Protein AF-A0A920K6P4-F1 (afdb_monomer_lite)

Sequence (176 aa):
MRSKKFPDMNVTHSYRDTKGDIDLTTPLSKMPEQGVFTSDLRDALLNDEADMVVHSWKDLPIEMPKGTDIVSTLPRSDSRDILFFKKDSIKKKSLKIYSSSPRRERNLSISLPDLLPWKTSKIEFHPIRGNIQTRLSKFLNDSLDGVVIAKAAIDRLARDEDFVELYKKNSDSFLG

Radius of gyration: 19.08 Å; chains: 1; bounding box: 48×30×50 Å

pLDDT: mean 83.34, std 12.89, range [43.62, 97.06]

Foldseek 3Di:
DADPVHNPDDDDDDDDQFQQQVPQDDQPVPDPDLQSPNVVVVVCCVVVVDVDDDDDPVSADPDHDPPDDDPDDDPDDQQDKDKKFFPVCQQPQEAEEEDSDPVCVVVCQPCVCVVHPHHHNYYHYDYDHHDPVRRVVCVQPDPGGIYIDGVVSVVVCCVPPVSVVVCVVCVVGIDD

Secondary structure (DSSP, 8-state):
---SS-TT----------HHHH--SS-GGG--STTTTTHHHHHHHHTTS-S-----GGGS-SSPPTT------PPPPP--EEEEEEGGGTT-SEEEEE---HHHHHHHHHHHHHHSSS--SEEEEE---S-HHHHHHHHHHSS-SEEEEEHHHHHHHTTSHHHHHHHHHHTTTEE-

Structure (mmCIF, N/CA/C/O backbone):
data_AF-A0A920K6P4-F1
#
_entry.id   AF-A0A920K6P4-F1
#
loop_
_atom_site.group_PDB
_atom_site.id
_atom_site.type_symbol
_atom_site.label_atom_id
_atom_site.label_alt_id
_atom_site.label_comp_id
_atom_site.label_asym_id
_atom_site.label_entity_id
_atom_site.label_seq_id
_atom_site.pdbx_PDB_ins_code
_atom_site.Cartn_x
_atom_site.Cartn_y
_atom_site.Cartn_z
_atom_site.occupancy
_atom_site.B_iso_or_equiv
_atom_site.auth_seq_id
_atom_site.auth_comp_id
_atom_site.auth_asym_id
_atom_site.auth_atom_id
_atom_site.pdbx_PDB_model_num
ATOM 1 N N . MET A 1 1 ? -20.873 12.123 6.287 1.00 45.69 1 MET A N 1
ATOM 2 C CA . MET A 1 1 ? -21.972 11.559 5.464 1.00 45.69 1 MET A CA 1
ATOM 3 C C . MET A 1 1 ? -22.969 10.882 6.393 1.00 45.69 1 MET A C 1
ATOM 5 O O . MET A 1 1 ? -22.524 10.140 7.256 1.00 45.69 1 MET A O 1
ATOM 9 N N . ARG A 1 2 ? -24.280 11.129 6.251 1.00 47.31 2 ARG A N 1
ATOM 10 C CA . ARG A 1 2 ? -25.310 10.378 6.998 1.00 47.31 2 ARG A CA 1
ATOM 11 C C . ARG A 1 2 ? -25.370 8.933 6.491 1.00 47.31 2 ARG A C 1
ATOM 13 O O . ARG A 1 2 ? -25.245 8.700 5.287 1.00 47.31 2 ARG A O 1
ATOM 20 N N . SER A 1 3 ? -25.558 7.970 7.389 1.00 59.88 3 SER A N 1
ATOM 21 C CA . SER A 1 3 ? -25.765 6.567 7.016 1.00 59.88 3 SER A CA 1
ATOM 22 C C . SER A 1 3 ? -27.093 6.424 6.262 1.00 59.88 3 SER A C 1
ATOM 24 O O . SER A 1 3 ? -28.141 6.769 6.794 1.00 59.88 3 SER A O 1
ATOM 26 N N . LYS A 1 4 ? -27.082 5.890 5.028 1.00 72.31 4 LYS A N 1
ATOM 27 C CA . LYS A 1 4 ? -28.317 5.639 4.246 1.00 72.31 4 LYS A CA 1
ATOM 28 C C . LYS A 1 4 ? -29.282 4.673 4.944 1.00 72.31 4 LYS A C 1
ATOM 30 O O . LYS A 1 4 ? -30.473 4.706 4.666 1.00 72.31 4 LYS A O 1
ATOM 35 N N . LYS A 1 5 ? -28.757 3.791 5.800 1.00 83.00 5 LYS A N 1
ATOM 36 C CA . LYS A 1 5 ? -29.530 2.765 6.515 1.00 83.00 5 LYS A CA 1
ATOM 37 C C . LYS A 1 5 ? -29.960 3.220 7.914 1.00 83.00 5 LYS A C 1
ATOM 39 O O . LYS A 1 5 ? -30.961 2.731 8.417 1.00 83.00 5 LYS A O 1
ATOM 44 N N . PHE A 1 6 ? -29.225 4.161 8.507 1.00 85.44 6 PHE A N 1
ATOM 45 C CA . PHE A 1 6 ? -29.493 4.734 9.827 1.00 85.44 6 PHE A CA 1
ATOM 46 C C . PHE A 1 6 ? -29.391 6.264 9.742 1.00 85.44 6 PHE A C 1
ATOM 48 O O . PHE A 1 6 ? -28.380 6.836 10.154 1.00 85.44 6 PHE A O 1
ATOM 55 N N . PRO A 1 7 ? -30.387 6.931 9.133 1.00 81.44 7 PRO A N 1
ATOM 56 C CA . PRO A 1 7 ? -30.317 8.359 8.822 1.00 81.44 7 PRO A CA 1
ATOM 57 C C . PRO A 1 7 ? -30.216 9.251 10.066 1.00 81.44 7 PRO A C 1
ATOM 59 O O . PRO A 1 7 ? -29.639 10.335 9.974 1.00 81.44 7 PRO A O 1
ATOM 62 N N . ASP A 1 8 ?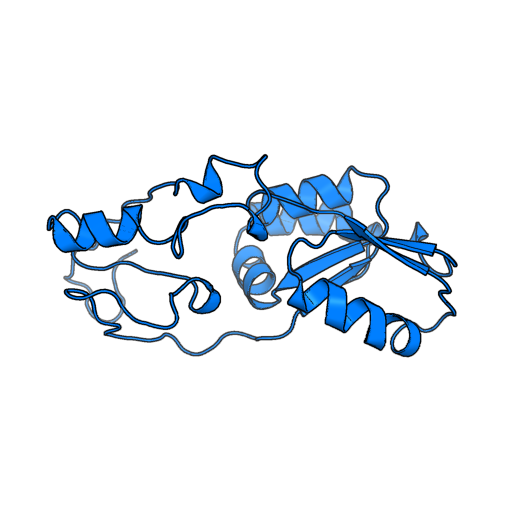 -30.714 8.766 11.204 1.00 89.19 8 ASP A N 1
ATOM 63 C CA . ASP A 1 8 ? -30.724 9.474 12.490 1.00 89.19 8 ASP A CA 1
ATOM 64 C C . ASP A 1 8 ? -29.463 9.215 13.332 1.00 89.19 8 ASP A C 1
ATOM 66 O O . ASP A 1 8 ? -29.280 9.813 14.391 1.00 89.19 8 ASP A O 1
ATOM 70 N N . MET A 1 9 ? -28.570 8.332 12.872 1.00 87.81 9 MET A N 1
ATOM 71 C CA . MET A 1 9 ? -27.324 8.037 13.571 1.00 87.81 9 MET A CA 1
ATOM 72 C C . MET A 1 9 ? -26.285 9.120 13.276 1.00 87.81 9 MET A C 1
ATOM 74 O O . MET A 1 9 ? -25.869 9.316 12.128 1.00 87.81 9 MET A O 1
ATOM 78 N N . ASN A 1 10 ? -25.830 9.797 14.327 1.00 85.88 10 ASN A N 1
ATOM 79 C CA . ASN A 1 10 ? -24.715 10.729 14.242 1.00 85.88 10 ASN A CA 1
ATOM 80 C C . ASN A 1 10 ? -23.400 9.948 14.235 1.00 85.88 10 ASN A C 1
ATOM 82 O O . ASN A 1 10 ? -23.119 9.192 15.158 1.00 85.88 10 ASN A O 1
ATOM 86 N N . VAL A 1 11 ? -22.601 10.129 13.182 1.00 86.69 11 VAL A N 1
ATOM 87 C CA . VAL A 1 11 ? -21.297 9.472 13.030 1.00 86.69 11 VAL A CA 1
ATOM 88 C C . VAL A 1 11 ? -20.205 10.529 13.031 1.00 86.69 11 VAL A C 1
ATOM 90 O O . VAL A 1 11 ? -20.100 11.325 12.091 1.00 86.69 11 VAL A O 1
ATOM 93 N N . THR A 1 12 ? -19.372 10.501 14.065 1.00 87.44 12 THR A N 1
ATOM 94 C CA . THR A 1 12 ? -18.163 11.322 14.166 1.00 87.44 12 THR A CA 1
ATOM 95 C C . THR A 1 12 ? -16.975 10.508 13.669 1.00 87.44 12 THR A C 1
ATOM 97 O O . THR A 1 12 ? -16.836 9.338 14.009 1.00 87.44 12 THR A O 1
ATOM 100 N N . HIS A 1 13 ? -16.129 11.111 12.837 1.00 85.25 13 HIS A N 1
ATOM 101 C CA . HIS A 1 13 ? -14.926 10.456 12.325 1.00 85.25 13 HIS A CA 1
ATOM 102 C C . HIS A 1 13 ? -13.711 11.044 13.035 1.00 85.25 13 HIS A C 1
ATOM 104 O O . HIS A 1 13 ? -13.590 12.265 13.129 1.00 85.25 13 HIS A O 1
ATOM 110 N N . SER A 1 14 ? -12.815 10.177 13.492 1.00 81.94 14 SER A N 1
ATOM 111 C CA . SER A 1 14 ? -11.502 10.551 14.008 1.00 81.94 14 SER A CA 1
ATOM 112 C C . SER A 1 14 ? -10.444 9.819 13.196 1.00 81.94 14 SER A C 1
ATOM 114 O O . SER A 1 14 ? -10.598 8.635 12.892 1.00 81.94 14 SER A O 1
ATOM 116 N N . TYR A 1 15 ? -9.395 10.539 12.812 1.00 80.94 15 TYR A N 1
ATOM 117 C CA . TYR A 1 15 ? -8.265 9.994 12.072 1.00 80.94 15 TYR A CA 1
ATOM 118 C C . TYR A 1 15 ? -7.044 10.054 12.983 1.00 80.94 15 TYR A C 1
ATOM 120 O O . TYR A 1 15 ? -6.768 11.098 13.573 1.00 80.94 15 TYR A O 1
ATOM 128 N N . ARG A 1 16 ? -6.331 8.935 13.110 1.00 71.62 16 ARG A N 1
ATOM 129 C CA . ARG A 1 16 ? -5.053 8.860 13.822 1.00 71.62 16 ARG A CA 1
ATOM 130 C C . ARG A 1 16 ? -4.004 8.337 12.860 1.00 71.62 16 ARG A C 1
ATOM 132 O O . ARG A 1 16 ? -4.221 7.299 12.236 1.00 71.62 16 ARG A O 1
ATOM 139 N N . ASP A 1 17 ? -2.892 9.050 12.763 1.00 66.62 17 ASP A N 1
ATOM 140 C CA . ASP A 1 17 ? -1.694 8.525 12.123 1.00 66.62 17 ASP A CA 1
ATOM 141 C C . ASP A 1 17 ? -1.063 7.508 13.070 1.00 66.62 17 ASP A C 1
ATOM 143 O O . ASP A 1 17 ? -0.898 7.777 14.262 1.00 66.62 17 ASP A O 1
ATOM 147 N N . THR A 1 18 ? -0.740 6.325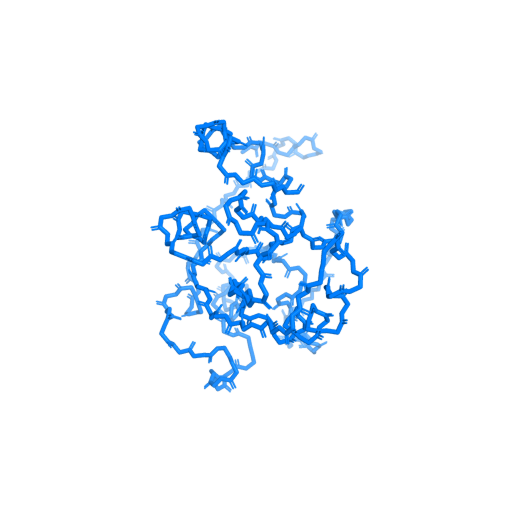 12.559 1.00 63.28 18 THR A N 1
ATOM 148 C CA . THR A 1 18 ? -0.130 5.278 13.382 1.00 63.28 18 THR A CA 1
ATOM 149 C C . THR A 1 18 ? 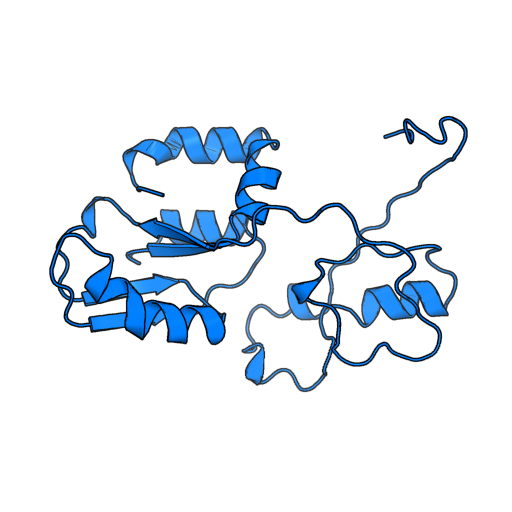1.380 5.469 13.442 1.00 63.28 18 THR A C 1
ATOM 151 O O . THR A 1 18 ? 1.981 6.071 12.545 1.00 63.28 18 THR A O 1
ATOM 154 N N . LYS A 1 19 ? 2.050 4.897 14.448 1.00 61.03 19 LYS A N 1
ATOM 155 C CA . LYS A 1 19 ? 3.530 4.890 14.498 1.00 61.03 19 LYS A CA 1
ATOM 156 C C . LYS A 1 19 ? 4.178 4.387 13.197 1.00 61.03 19 LYS A C 1
ATOM 158 O O . LYS A 1 19 ? 5.251 4.861 12.824 1.00 61.03 19 LYS A O 1
ATOM 163 N N . GLY A 1 20 ? 3.519 3.469 12.485 1.00 57.09 20 GLY A N 1
ATOM 164 C CA . GLY A 1 20 ? 3.986 2.919 11.208 1.00 57.09 20 GLY A CA 1
ATOM 165 C C . GLY A 1 20 ? 3.810 3.866 10.018 1.00 57.09 20 GLY A C 1
ATOM 166 O O . GLY A 1 20 ? 4.498 3.710 9.007 1.00 57.09 20 GLY A O 1
ATOM 167 N N . ASP A 1 21 ? 2.917 4.849 10.135 1.00 58.06 21 ASP A N 1
ATOM 168 C CA . ASP A 1 21 ? 2.749 5.930 9.160 1.00 58.06 21 ASP A CA 1
ATOM 169 C C . ASP A 1 21 ? 3.773 7.055 9.383 1.00 58.06 21 ASP A C 1
ATOM 171 O O . ASP A 1 21 ? 4.206 7.693 8.421 1.00 58.06 21 ASP A O 1
ATOM 175 N N . ILE A 1 22 ? 4.204 7.249 10.636 1.00 58.84 22 ILE A N 1
ATOM 176 C CA . ILE A 1 22 ? 5.181 8.271 11.036 1.00 58.84 22 ILE A CA 1
ATOM 177 C C . ILE A 1 22 ? 6.627 7.820 10.746 1.00 58.84 22 ILE A C 1
ATOM 179 O O . ILE A 1 22 ? 7.419 8.603 10.216 1.00 58.84 22 ILE A O 1
ATOM 183 N N . ASP A 1 23 ? 6.996 6.563 11.030 1.00 60.53 23 ASP A N 1
ATOM 184 C CA . ASP A 1 23 ? 8.346 6.051 10.741 1.00 60.53 23 ASP A CA 1
ATOM 185 C C . ASP A 1 23 ? 8.476 5.529 9.299 1.00 60.53 23 ASP A C 1
ATOM 187 O O . ASP A 1 23 ? 8.261 4.358 8.974 1.00 60.53 23 ASP A O 1
ATOM 191 N N . LEU A 1 24 ? 8.903 6.429 8.413 1.00 61.22 24 LEU A N 1
ATOM 192 C CA . LEU A 1 24 ? 9.169 6.138 7.004 1.00 61.22 24 LEU A CA 1
ATOM 193 C C . LEU A 1 24 ? 10.554 5.513 6.755 1.00 61.22 24 LEU A C 1
ATOM 195 O O . LEU A 1 24 ? 10.868 5.184 5.607 1.00 61.22 24 LEU A O 1
ATOM 199 N N . THR A 1 25 ? 11.383 5.368 7.792 1.00 57.78 25 THR A N 1
ATOM 200 C CA . THR A 1 25 ? 12.806 5.013 7.683 1.00 57.78 25 THR A CA 1
ATOM 201 C C . THR A 1 25 ? 13.102 3.567 8.052 1.00 57.78 25 THR A C 1
ATOM 203 O O . THR A 1 25 ? 13.935 2.925 7.406 1.00 57.78 25 THR A O 1
ATOM 206 N N . THR A 1 26 ? 12.384 3.009 9.024 1.00 58.56 26 THR A N 1
ATOM 207 C CA . THR A 1 26 ? 12.627 1.639 9.474 1.00 58.56 26 THR A CA 1
ATOM 208 C C . THR A 1 26 ? 11.972 0.621 8.521 1.00 58.56 26 THR A C 1
ATOM 210 O O . THR A 1 26 ? 10.796 0.734 8.142 1.00 58.56 26 THR A O 1
ATOM 213 N N . PRO A 1 27 ? 12.702 -0.418 8.067 1.00 58.16 27 PRO A N 1
ATOM 214 C CA . PRO A 1 27 ? 12.092 -1.528 7.346 1.00 58.16 27 PRO A C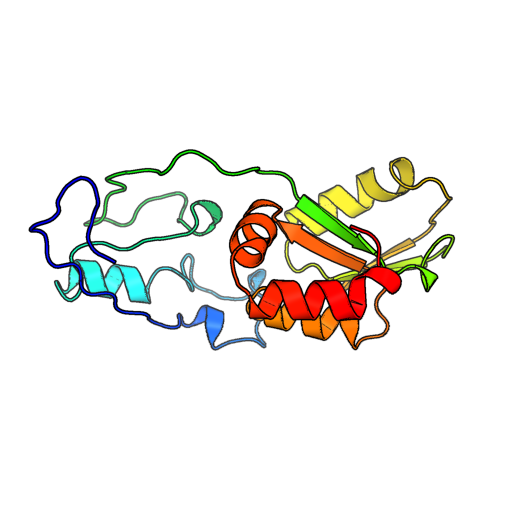A 1
ATOM 215 C C . PRO A 1 27 ? 11.008 -2.206 8.198 1.00 58.16 27 PRO A C 1
ATOM 217 O O . PRO A 1 27 ? 11.269 -2.560 9.340 1.00 58.16 27 PRO A O 1
ATOM 220 N N . LEU A 1 28 ? 9.822 -2.459 7.631 1.00 58.47 28 LEU A N 1
ATOM 221 C CA . LEU A 1 28 ? 8.700 -3.129 8.308 1.00 58.47 28 LEU A CA 1
ATOM 222 C C . LEU A 1 28 ? 9.095 -4.475 8.927 1.00 58.47 28 LEU A C 1
ATOM 224 O O . LEU A 1 28 ? 8.595 -4.839 9.978 1.00 58.47 28 LEU A O 1
ATOM 228 N N . SER A 1 29 ? 10.028 -5.193 8.297 1.00 55.16 29 SER A N 1
ATOM 229 C CA . SER A 1 29 ? 10.576 -6.459 8.797 1.00 55.16 29 SER A CA 1
ATOM 230 C C . SER A 1 29 ? 11.466 -6.320 10.036 1.00 55.16 29 SER A C 1
ATOM 232 O O . SER A 1 29 ? 11.790 -7.328 10.654 1.00 55.16 29 SER A O 1
ATOM 234 N N . LYS A 1 30 ? 11.898 -5.099 10.371 1.00 54.59 30 LYS A N 1
ATOM 235 C CA . LYS A 1 30 ? 12.742 -4.770 11.527 1.00 54.59 30 LYS A CA 1
ATOM 236 C C . LYS A 1 30 ? 11.988 -4.003 12.615 1.00 54.59 30 LYS A C 1
ATOM 238 O O . LYS A 1 30 ? 12.588 -3.689 13.638 1.00 54.59 30 LYS A O 1
ATOM 243 N N . MET A 1 31 ? 10.711 -3.684 12.402 1.00 57.97 31 MET A N 1
ATOM 244 C CA . MET A 1 31 ? 9.892 -3.085 13.448 1.00 57.97 31 MET A CA 1
ATOM 245 C C . MET A 1 31 ? 9.506 -4.180 14.459 1.00 57.97 31 MET A C 1
ATOM 247 O O . MET A 1 31 ? 8.977 -5.212 14.046 1.00 57.97 31 MET A O 1
ATOM 251 N N . PRO A 1 32 ? 9.816 -4.000 15.756 1.00 43.62 32 PRO A N 1
ATOM 252 C CA . PRO A 1 32 ? 9.789 -5.080 16.744 1.00 43.62 32 PRO A CA 1
ATOM 253 C C . PRO A 1 32 ? 8.382 -5.516 17.176 1.00 43.62 32 PRO A C 1
ATOM 255 O O . PRO A 1 32 ? 8.243 -6.595 17.746 1.00 43.62 32 PRO A O 1
ATOM 258 N N . GLU A 1 33 ? 7.340 -4.725 16.908 1.00 51.03 33 GLU A N 1
ATOM 259 C CA . GLU A 1 33 ? 5.982 -5.022 17.372 1.00 51.03 33 GLU A CA 1
ATOM 260 C C . GLU A 1 33 ? 5.071 -5.532 16.252 1.00 51.03 33 GLU A C 1
ATOM 262 O O . GLU A 1 33 ? 4.911 -4.922 15.194 1.00 51.03 33 GLU A O 1
ATOM 267 N N . GLN A 1 34 ? 4.408 -6.657 16.509 1.00 50.78 34 GLN A N 1
ATOM 268 C CA . GLN A 1 34 ? 3.295 -7.132 15.700 1.00 50.78 34 GLN A CA 1
ATOM 269 C C . GLN A 1 34 ? 2.108 -6.175 15.935 1.00 50.78 34 GLN A C 1
ATOM 271 O O . GLN A 1 34 ? 1.520 -6.178 17.011 1.00 50.78 34 GLN A O 1
ATOM 276 N N . GLY A 1 35 ? 1.780 -5.323 14.955 1.00 55.19 35 GLY A N 1
ATOM 277 C CA . GLY A 1 35 ? 0.648 -4.384 15.056 1.00 55.19 35 GLY A CA 1
ATOM 278 C C . GLY A 1 35 ? 0.991 -2.890 15.090 1.00 55.19 35 GLY A C 1
ATOM 279 O O . GLY A 1 35 ? 0.184 -2.106 15.578 1.00 55.19 35 GLY A O 1
ATOM 280 N N . VAL A 1 36 ? 2.131 -2.466 14.529 1.00 55.72 36 VAL A N 1
ATOM 281 C CA . VAL A 1 36 ? 2.543 -1.041 14.443 1.00 55.72 36 VAL A CA 1
ATOM 282 C C . VAL A 1 36 ? 1.496 -0.123 13.773 1.00 55.72 36 VAL A C 1
ATOM 284 O O . VAL A 1 36 ? 1.485 1.079 14.015 1.00 55.72 36 VAL A O 1
ATOM 287 N N . PHE A 1 37 ? 0.594 -0.681 12.956 1.00 57.56 37 PHE A N 1
ATOM 288 C CA . PHE A 1 37 ? -0.518 0.044 12.316 1.00 57.56 37 PHE A CA 1
ATOM 289 C C . PHE A 1 37 ? -1.869 -0.111 13.034 1.00 57.56 37 PHE A C 1
ATOM 291 O O . PHE A 1 37 ? -2.887 0.390 12.562 1.00 57.56 37 PHE A O 1
ATOM 298 N N . THR A 1 38 ? -1.925 -0.869 14.128 1.00 60.09 38 THR A N 1
ATOM 299 C CA . THR A 1 38 ? -3.186 -1.247 14.783 1.00 60.09 38 THR A CA 1
ATOM 300 C C . THR A 1 38 ? -3.207 -0.956 16.276 1.00 60.09 38 THR A C 1
ATOM 302 O O . THR A 1 38 ? -4.295 -0.868 16.832 1.00 60.09 38 THR A O 1
ATOM 305 N N . SER A 1 39 ? -2.053 -0.793 16.937 1.00 70.38 39 SER A N 1
ATOM 306 C CA . SER A 1 39 ? -1.983 -0.528 18.382 1.00 70.38 39 SER A CA 1
ATOM 307 C C . SER A 1 39 ? -2.729 0.745 18.767 1.00 70.38 39 SER A C 1
ATOM 309 O O . SER A 1 39 ? -3.597 0.701 19.628 1.00 70.38 39 SER A O 1
ATOM 311 N N . ASP A 1 40 ? -2.476 1.846 18.061 1.00 73.75 40 ASP A N 1
ATOM 312 C CA . ASP A 1 40 ? -2.990 3.166 18.446 1.00 73.75 40 ASP A CA 1
ATOM 313 C C . ASP A 1 40 ? -4.514 3.268 18.264 1.00 73.75 40 ASP A C 1
ATOM 315 O O . ASP A 1 40 ? -5.207 3.957 19.013 1.00 73.75 40 ASP A O 1
ATOM 319 N N . LEU A 1 41 ? -5.050 2.554 17.269 1.00 81.88 41 LEU A N 1
ATOM 320 C CA . LEU A 1 41 ? -6.488 2.465 17.023 1.00 81.88 41 LEU A CA 1
ATOM 321 C C . LEU A 1 41 ? -7.165 1.469 17.972 1.00 81.88 41 LEU A C 1
ATOM 323 O O . LEU A 1 41 ? -8.287 1.701 18.412 1.00 81.88 41 LEU A O 1
ATOM 327 N N . ARG A 1 42 ? -6.478 0.382 18.331 1.00 81.56 42 ARG A N 1
ATOM 328 C CA . ARG A 1 42 ? -6.959 -0.563 19.342 1.00 81.56 42 ARG A CA 1
ATOM 329 C C . ARG A 1 42 ? -7.057 0.093 20.712 1.00 81.56 42 ARG A C 1
ATOM 331 O O . ARG A 1 42 ? -8.059 -0.093 21.390 1.00 81.56 42 ARG A O 1
ATOM 338 N N . ASP A 1 43 ? -6.041 0.842 21.114 1.00 84.00 43 ASP A N 1
ATOM 339 C CA . ASP A 1 43 ? -6.025 1.497 22.419 1.00 84.00 43 ASP A CA 1
ATOM 340 C C . ASP A 1 43 ? -7.165 2.527 22.511 1.00 84.00 43 ASP A C 1
ATOM 342 O O . ASP A 1 43 ? -7.789 2.654 23.559 1.00 84.00 43 ASP A O 1
ATOM 346 N N . ALA A 1 44 ? -7.541 3.159 21.389 1.00 87.44 44 ALA A N 1
ATOM 347 C CA . ALA A 1 44 ? -8.735 4.002 21.317 1.00 87.44 44 ALA A CA 1
ATOM 348 C C . ALA A 1 44 ? -10.043 3.229 21.586 1.00 87.44 44 ALA A C 1
ATOM 350 O O . ALA A 1 44 ? -10.929 3.766 22.241 1.00 87.44 44 ALA A O 1
ATOM 351 N N . LEU A 1 45 ? -10.171 1.980 21.115 1.00 89.19 45 LEU A N 1
ATOM 352 C CA . LEU A 1 45 ? -11.332 1.129 21.426 1.00 89.19 45 LEU A CA 1
ATOM 353 C C . LEU A 1 45 ? -11.343 0.698 22.894 1.00 89.19 45 LEU A C 1
ATOM 355 O O . LEU A 1 45 ? -12.386 0.714 23.530 1.00 89.19 45 LEU A O 1
ATOM 359 N N . LEU A 1 46 ? -10.187 0.296 23.428 1.00 89.00 46 LEU A N 1
ATOM 360 C CA . LEU A 1 46 ? -10.085 -0.217 24.798 1.00 89.00 46 LEU A CA 1
ATOM 361 C C . LEU A 1 46 ? -10.260 0.874 25.863 1.00 89.00 46 LEU A C 1
ATOM 363 O O . LEU A 1 46 ? -10.661 0.561 26.979 1.00 89.00 46 LEU A O 1
ATOM 367 N N . ASN A 1 47 ? -9.958 2.128 25.520 1.00 90.69 47 ASN A N 1
ATOM 368 C CA . ASN A 1 47 ? -10.110 3.289 26.398 1.00 90.69 47 ASN A CA 1
ATOM 369 C C . ASN A 1 47 ? -11.437 4.044 26.181 1.00 90.69 47 ASN A C 1
ATOM 371 O O . ASN A 1 47 ? -11.560 5.175 26.647 1.00 90.69 47 ASN A O 1
ATOM 375 N N . ASP A 1 48 ? -12.398 3.462 25.451 1.00 90.12 48 ASP A N 1
ATOM 376 C CA . ASP A 1 48 ? -13.692 4.080 25.116 1.00 90.12 48 ASP A CA 1
ATOM 377 C C . ASP A 1 48 ? -13.570 5.447 24.394 1.00 90.12 48 ASP A C 1
ATOM 379 O O . ASP A 1 48 ? -14.462 6.294 24.443 1.00 90.12 48 ASP A O 1
ATOM 383 N N . GLU A 1 49 ? -12.458 5.682 23.689 1.00 90.56 49 GLU A N 1
ATOM 384 C CA . GLU A 1 49 ? -12.224 6.892 22.883 1.00 90.56 49 GLU A CA 1
ATOM 385 C C . GLU A 1 49 ? -12.832 6.780 21.473 1.00 90.56 49 GLU A C 1
ATOM 387 O O . GLU A 1 49 ? -12.942 7.778 20.753 1.00 90.56 49 GLU A O 1
ATOM 392 N N . ALA A 1 50 ? -13.190 5.564 21.054 1.00 90.69 50 ALA A N 1
ATOM 393 C CA . ALA A 1 50 ? -13.892 5.268 19.814 1.00 90.69 50 ALA A CA 1
ATOM 394 C C . ALA A 1 50 ? -14.792 4.040 19.990 1.00 90.69 50 ALA A C 1
ATOM 396 O O . ALA A 1 50 ? -14.382 3.058 20.596 1.00 90.69 50 ALA A O 1
ATOM 397 N N . ASP A 1 51 ? -15.978 4.053 19.378 1.00 90.88 51 ASP A N 1
ATOM 398 C CA . ASP A 1 51 ? -16.898 2.905 19.413 1.00 90.88 51 ASP A CA 1
ATOM 399 C C . ASP A 1 51 ? -16.534 1.821 18.384 1.00 90.88 51 ASP A C 1
ATOM 401 O O . ASP A 1 51 ? -16.861 0.645 18.535 1.00 90.88 51 ASP A O 1
ATOM 405 N N . MET A 1 52 ? -15.898 2.223 17.277 1.00 90.62 52 MET A N 1
ATOM 406 C CA . MET A 1 52 ? -15.534 1.343 16.167 1.00 90.62 52 MET A CA 1
ATOM 407 C C . MET A 1 52 ? -14.274 1.829 15.458 1.00 90.62 52 MET A C 1
ATOM 409 O O . MET A 1 52 ? -14.053 3.028 15.290 1.00 90.62 52 MET A O 1
ATOM 413 N N . VAL A 1 53 ? -13.498 0.878 14.937 1.00 90.00 53 VAL A N 1
ATOM 414 C CA . VAL A 1 53 ? -12.331 1.146 14.092 1.00 90.00 53 VAL A CA 1
ATOM 415 C C . VAL A 1 53 ? -12.488 0.459 12.742 1.00 90.00 53 VAL A C 1
ATOM 417 O O . VAL A 1 53 ? -12.945 -0.681 12.646 1.00 90.00 53 VAL A O 1
ATOM 420 N N . VAL A 1 54 ? -12.073 1.152 11.682 1.00 89.38 54 VAL A N 1
ATOM 421 C CA . VAL A 1 54 ? -12.055 0.624 10.316 1.00 89.38 54 VAL A CA 1
ATOM 422 C C . VAL A 1 54 ? -10.614 0.368 9.892 1.00 89.38 54 VAL A C 1
ATOM 424 O O . VAL A 1 54 ? -9.809 1.291 9.816 1.00 89.38 54 VAL A O 1
ATOM 427 N N . HIS A 1 55 ? -10.309 -0.884 9.549 1.00 85.50 55 HIS A N 1
ATOM 428 C CA . HIS A 1 55 ? -8.996 -1.295 9.060 1.00 85.50 55 HIS A CA 1
ATOM 429 C C . HIS A 1 55 ? -9.049 -1.860 7.644 1.00 85.50 55 HIS A C 1
ATOM 431 O O . HIS A 1 55 ? -10.054 -2.400 7.174 1.00 85.50 55 HIS A O 1
ATOM 437 N N . SER A 1 56 ? -7.901 -1.808 6.974 1.00 84.88 56 SER A N 1
ATOM 438 C CA . SER A 1 56 ? -7.641 -2.715 5.864 1.00 84.88 56 SER A CA 1
ATOM 439 C C . SER A 1 56 ? -7.426 -4.121 6.417 1.00 84.88 56 SER A C 1
ATOM 441 O O . SER A 1 56 ? -6.560 -4.339 7.254 1.00 84.88 56 SER A O 1
ATOM 443 N N . TRP A 1 57 ? -8.173 -5.095 5.900 1.00 89.19 57 TRP A N 1
ATOM 444 C CA . TRP A 1 57 ? -8.146 -6.474 6.407 1.00 89.19 57 TRP A CA 1
ATOM 445 C C . TRP A 1 57 ? -6.747 -7.103 6.464 1.00 89.19 57 TRP A C 1
ATOM 447 O O . TRP A 1 57 ? -6.437 -7.876 7.358 1.00 89.19 57 TRP A O 1
ATOM 457 N N . LYS A 1 58 ? -5.887 -6.759 5.500 1.00 86.25 58 LYS A N 1
ATOM 458 C CA . LYS A 1 58 ? -4.507 -7.263 5.396 1.00 86.25 58 LYS A CA 1
ATOM 459 C C . LYS A 1 58 ? -3.598 -6.827 6.557 1.00 86.25 58 LYS A C 1
ATOM 461 O O . LYS A 1 58 ? -2.524 -7.398 6.696 1.00 86.25 58 LYS A O 1
ATOM 466 N N . ASP A 1 59 ? -3.988 -5.775 7.276 1.00 82.56 59 ASP A N 1
ATOM 467 C CA . ASP A 1 59 ? -3.191 -5.151 8.335 1.00 82.56 59 ASP A CA 1
ATOM 468 C C . ASP A 1 59 ? -3.641 -5.630 9.727 1.00 82.56 59 ASP A C 1
ATOM 470 O O . ASP A 1 59 ? -3.019 -5.278 10.725 1.00 82.56 59 ASP A O 1
ATOM 474 N N . LEU A 1 60 ? -4.696 -6.454 9.798 1.00 84.44 60 LEU A N 1
ATOM 475 C CA . LEU A 1 60 ? -5.119 -7.097 11.038 1.00 84.44 60 LEU A CA 1
ATOM 476 C C . LEU A 1 60 ? -4.139 -8.217 11.432 1.00 84.44 60 LEU A C 1
ATOM 478 O O . LEU A 1 60 ? -3.628 -8.926 10.556 1.00 84.44 60 LEU A O 1
ATOM 482 N N . PRO A 1 61 ? -3.877 -8.399 12.738 1.00 81.25 61 PRO A N 1
ATOM 483 C CA . PRO A 1 61 ? -3.065 -9.506 13.223 1.00 81.25 61 PRO A CA 1
ATOM 484 C C . PRO A 1 61 ? -3.764 -10.852 12.983 1.00 81.25 61 PRO A C 1
ATOM 486 O O . PRO A 1 61 ? -4.978 -10.923 12.805 1.00 81.25 61 PRO A O 1
ATOM 489 N N . ILE A 1 62 ? -2.981 -11.935 12.991 1.00 83.62 62 ILE A N 1
ATOM 490 C CA . ILE A 1 62 ? -3.515 -13.302 12.862 1.00 83.62 62 ILE A CA 1
ATOM 491 C C . ILE A 1 62 ? -4.354 -13.660 14.092 1.00 83.62 62 ILE A C 1
ATOM 493 O O . ILE A 1 62 ? -5.441 -14.217 13.962 1.00 83.62 62 ILE A O 1
ATOM 497 N N . GLU A 1 63 ? -3.846 -13.327 15.277 1.00 83.62 63 GLU A N 1
ATOM 498 C CA . GLU A 1 63 ? -4.554 -13.495 16.539 1.00 83.62 63 GLU A CA 1
ATOM 499 C C . GLU A 1 63 ? -5.122 -12.149 16.972 1.00 83.62 63 GLU A C 1
ATOM 501 O O . GLU A 1 63 ? -4.386 -11.172 17.142 1.00 83.62 63 GLU A O 1
ATOM 506 N N . MET A 1 64 ? -6.443 -12.095 17.138 1.00 81.69 64 MET A N 1
ATOM 507 C CA . MET A 1 64 ? -7.095 -10.882 17.605 1.00 81.69 64 MET A CA 1
ATOM 508 C C . MET A 1 64 ? -6.763 -10.647 19.083 1.00 81.69 64 MET A C 1
ATOM 510 O O . MET A 1 64 ? -6.888 -11.567 19.899 1.00 81.69 64 MET A O 1
ATOM 514 N N . PRO A 1 65 ? -6.336 -9.429 19.454 1.00 78.69 65 PRO A N 1
ATOM 515 C CA . PRO A 1 65 ? -6.050 -9.114 20.840 1.00 78.69 65 PRO A CA 1
ATOM 516 C C . PRO A 1 65 ? -7.329 -9.178 21.679 1.00 78.69 65 PRO A C 1
ATOM 518 O O . PRO A 1 65 ? -8.416 -8.801 21.233 1.00 78.69 65 PRO A O 1
ATOM 521 N N . LYS A 1 66 ? -7.182 -9.643 22.924 1.00 84.25 66 LYS A N 1
ATOM 522 C CA . LYS A 1 66 ? -8.287 -9.716 23.888 1.00 84.25 66 LYS A CA 1
ATOM 523 C C . LYS A 1 66 ? -8.969 -8.354 24.035 1.00 84.25 66 LYS A C 1
ATOM 525 O O . LYS A 1 66 ? -8.297 -7.327 24.059 1.00 84.25 66 LYS A O 1
ATOM 530 N N . GLY A 1 67 ? -10.292 -8.372 24.176 1.00 85.75 67 GLY A N 1
ATOM 531 C CA . GLY A 1 67 ? -11.103 -7.159 24.321 1.00 85.75 67 GLY A CA 1
ATOM 532 C C . GLY A 1 67 ? -11.491 -6.498 22.997 1.00 85.75 67 GLY A C 1
ATOM 533 O O . GLY A 1 67 ? -12.194 -5.498 23.015 1.00 85.75 67 GLY A O 1
ATOM 534 N N . THR A 1 68 ? -11.088 -7.063 21.856 1.00 88.12 68 THR A N 1
ATOM 535 C CA . THR A 1 68 ? -11.542 -6.615 20.534 1.00 88.12 68 THR A CA 1
ATOM 536 C C . THR A 1 68 ? -12.078 -7.781 19.721 1.00 88.12 68 THR A C 1
ATOM 538 O O . THR A 1 68 ? -11.596 -8.904 19.859 1.00 88.12 68 THR A O 1
ATOM 541 N N . ASP A 1 69 ? -13.058 -7.507 18.865 1.00 90.06 69 ASP A N 1
ATOM 542 C CA . ASP A 1 69 ? -13.621 -8.494 17.949 1.00 90.06 69 ASP A CA 1
ATOM 543 C C . ASP A 1 69 ? -13.929 -7.854 16.591 1.00 90.06 69 ASP A C 1
ATOM 545 O O . ASP A 1 69 ? -14.170 -6.647 16.481 1.00 90.06 69 ASP A O 1
ATOM 549 N N . ILE A 1 70 ? -13.921 -8.666 15.538 1.00 91.94 70 ILE A N 1
ATOM 550 C CA . ILE A 1 70 ? -14.293 -8.226 14.200 1.00 91.94 70 ILE A CA 1
ATOM 551 C C . ILE A 1 70 ? -15.802 -8.391 14.036 1.00 91.94 70 ILE A C 1
ATOM 553 O O . ILE A 1 70 ? -16.305 -9.452 13.677 1.00 91.94 70 ILE A O 1
ATOM 557 N N . VAL A 1 71 ? -16.534 -7.298 14.233 1.00 92.69 71 VAL A N 1
ATOM 558 C CA . VAL A 1 71 ? -18.005 -7.312 14.185 1.00 92.69 71 VAL A CA 1
ATOM 559 C C . VAL A 1 71 ? -18.587 -7.330 12.767 1.00 92.69 71 VAL A C 1
ATOM 561 O O . VAL A 1 71 ? -19.757 -7.658 12.579 1.00 92.69 71 VAL A O 1
ATOM 564 N N . SER A 1 72 ? -17.813 -6.934 11.749 1.00 92.38 72 SER A N 1
ATOM 565 C CA . SER A 1 72 ? -18.293 -6.877 10.364 1.00 92.38 72 SER A CA 1
ATOM 566 C C . SER A 1 72 ? -17.160 -6.819 9.343 1.00 92.38 72 SER A C 1
ATOM 568 O O . SER A 1 72 ? -16.058 -6.349 9.621 1.00 92.38 72 SER A O 1
ATOM 570 N N . THR A 1 73 ? -17.442 -7.272 8.121 1.00 93.00 73 THR A N 1
ATOM 571 C CA . THR A 1 73 ? -16.554 -7.148 6.959 1.00 93.00 73 THR A CA 1
ATOM 572 C C . THR A 1 73 ? -17.351 -6.649 5.763 1.00 93.00 73 THR A C 1
ATOM 574 O O . THR A 1 73 ? -18.422 -7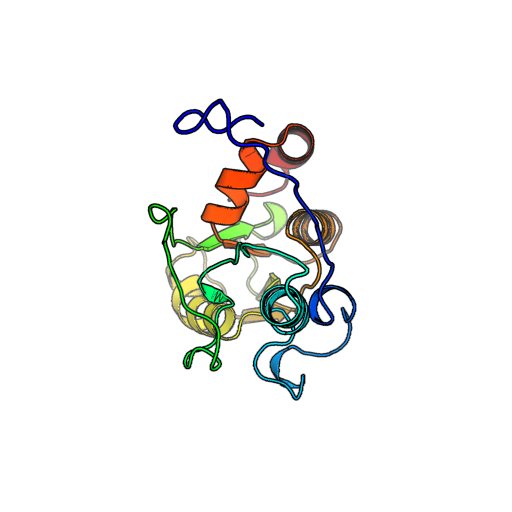.166 5.448 1.00 93.00 73 THR A O 1
ATOM 577 N N . LEU A 1 74 ? -16.823 -5.641 5.070 1.00 90.88 74 LEU A N 1
ATOM 578 C CA . LEU A 1 74 ? -17.433 -5.140 3.841 1.00 90.88 74 LEU A CA 1
ATOM 579 C C . LEU A 1 74 ? -17.236 -6.134 2.681 1.00 90.88 74 LEU A C 1
ATOM 581 O O . LEU A 1 74 ? -16.250 -6.877 2.678 1.00 90.88 74 LEU A O 1
ATOM 585 N N . PRO A 1 75 ? -18.106 -6.114 1.650 1.00 91.56 75 PRO A N 1
ATOM 586 C CA . PRO A 1 75 ? -17.886 -6.883 0.432 1.00 91.56 75 PRO A CA 1
ATOM 587 C C . PRO A 1 75 ? -16.481 -6.660 -0.130 1.00 91.56 75 PRO A C 1
ATOM 589 O O . PRO A 1 75 ? -15.998 -5.528 -0.244 1.00 91.56 75 PRO A O 1
ATOM 592 N N . ARG A 1 76 ? -15.814 -7.764 -0.469 1.00 93.06 76 ARG A N 1
ATOM 593 C CA . ARG A 1 76 ? -14.414 -7.744 -0.884 1.00 93.06 76 ARG A CA 1
ATOM 594 C C . ARG A 1 76 ? -14.258 -6.977 -2.199 1.00 93.06 76 ARG A C 1
ATOM 596 O O . ARG A 1 76 ? -14.898 -7.293 -3.196 1.00 93.06 76 ARG A O 1
ATOM 603 N N . SER A 1 77 ? -13.375 -5.980 -2.199 1.00 91.94 77 SER A N 1
ATOM 604 C CA . SER A 1 77 ? -12.924 -5.319 -3.429 1.00 91.94 77 SER A CA 1
ATOM 605 C C . SER A 1 77 ? -11.948 -6.206 -4.207 1.00 91.94 77 SER A C 1
ATOM 607 O O . SER A 1 77 ? -11.452 -7.204 -3.685 1.00 91.94 77 SER A O 1
ATOM 609 N N . ASP A 1 78 ? -11.620 -5.816 -5.436 1.00 93.62 78 ASP A N 1
ATOM 610 C CA . ASP A 1 78 ? -10.691 -6.563 -6.284 1.00 93.62 78 ASP A CA 1
ATOM 611 C C . ASP A 1 78 ? -9.337 -6.815 -5.593 1.00 93.62 78 ASP A C 1
ATOM 613 O O . ASP A 1 78 ? -8.630 -5.885 -5.196 1.00 93.62 78 ASP A O 1
ATOM 617 N N . SER A 1 79 ? -8.983 -8.090 -5.430 1.00 93.31 79 SER A N 1
ATOM 618 C CA . SER A 1 79 ? -7.788 -8.510 -4.699 1.00 93.31 79 SER A CA 1
ATOM 619 C C . SER A 1 79 ? -6.511 -8.529 -5.536 1.00 93.31 79 SER A C 1
ATOM 621 O O . SER A 1 79 ? -5.465 -8.914 -5.013 1.00 93.31 79 SER A O 1
ATOM 623 N N . ARG A 1 80 ? -6.580 -8.174 -6.824 1.00 94.69 80 ARG A N 1
ATOM 624 C CA . ARG A 1 80 ? -5.419 -8.178 -7.717 1.00 94.69 80 ARG A CA 1
ATOM 625 C C . ARG A 1 80 ? -4.456 -7.038 -7.390 1.00 94.69 80 ARG A C 1
ATOM 627 O O . ARG A 1 80 ? -4.837 -5.981 -6.884 1.00 94.69 80 ARG A O 1
ATOM 634 N N . ASP A 1 81 ? -3.190 -7.270 -7.706 1.00 94.75 81 ASP A N 1
ATOM 635 C CA . ASP A 1 81 ? -2.165 -6.233 -7.749 1.00 94.75 81 ASP A CA 1
ATOM 636 C C . ASP A 1 81 ? -2.081 -5.688 -9.193 1.00 94.75 81 ASP A C 1
ATOM 638 O O . ASP A 1 81 ? -2.244 -6.441 -10.151 1.00 94.75 81 ASP A O 1
ATOM 642 N N . ILE A 1 82 ? -1.856 -4.382 -9.336 1.00 94.06 82 ILE A N 1
ATOM 643 C CA . ILE A 1 82 ? -1.588 -3.683 -10.599 1.00 94.06 82 ILE A CA 1
ATOM 644 C C . ILE A 1 82 ? -0.112 -3.301 -10.608 1.00 94.06 82 ILE A C 1
ATOM 646 O O . ILE A 1 82 ? 0.388 -2.746 -9.624 1.00 94.06 82 ILE A O 1
ATOM 650 N N . LEU A 1 83 ? 0.574 -3.586 -11.712 1.00 93.88 83 LEU A N 1
ATOM 651 C CA . LEU A 1 83 ? 1.923 -3.099 -11.969 1.00 93.88 83 LEU A CA 1
ATOM 652 C C . LEU A 1 83 ? 1.830 -1.905 -12.916 1.00 93.88 83 LEU A C 1
ATOM 654 O O . LEU A 1 83 ? 1.558 -2.079 -14.097 1.00 93.88 83 LEU A O 1
ATOM 658 N N . PHE A 1 84 ? 2.102 -0.710 -12.400 1.00 93.38 84 PHE A N 1
ATOM 659 C CA . PHE A 1 84 ? 2.337 0.445 -13.254 1.00 93.38 84 PHE A CA 1
ATOM 660 C C . PHE A 1 84 ? 3.767 0.407 -13.771 1.00 93.38 84 PHE A C 1
ATOM 662 O O . PHE A 1 84 ? 4.694 0.097 -13.019 1.00 93.38 84 PHE A O 1
ATOM 669 N N . PHE A 1 85 ? 3.944 0.733 -15.043 1.00 91.19 85 PHE A N 1
ATOM 670 C CA . PHE A 1 85 ? 5.206 0.585 -15.746 1.00 91.19 85 PHE A CA 1
ATOM 671 C C . PHE A 1 85 ? 5.453 1.772 -16.669 1.00 91.19 85 PHE A C 1
ATOM 673 O O . PHE A 1 85 ? 4.567 2.146 -17.438 1.00 91.19 85 PHE A O 1
ATOM 680 N N . LYS A 1 86 ? 6.637 2.384 -16.617 1.00 91.94 86 LYS A N 1
ATOM 681 C CA . LYS A 1 86 ? 6.929 3.528 -17.486 1.00 91.94 86 LYS A CA 1
ATOM 682 C C . LYS A 1 86 ? 7.105 3.079 -18.933 1.00 91.94 86 LYS A C 1
ATOM 684 O O . LYS A 1 86 ? 7.671 2.019 -19.206 1.00 91.94 86 LYS A O 1
ATOM 689 N N . LYS A 1 87 ? 6.616 3.880 -19.882 1.00 89.50 87 LYS A N 1
ATOM 690 C CA . LYS A 1 87 ? 6.665 3.508 -21.309 1.00 89.50 87 LYS A CA 1
ATOM 691 C C . LYS A 1 87 ? 8.100 3.390 -21.830 1.00 89.50 87 LYS A C 1
ATOM 693 O O . LYS A 1 87 ? 8.389 2.510 -22.635 1.00 89.50 87 LYS A O 1
ATOM 698 N N . ASP A 1 88 ? 9.009 4.224 -21.337 1.00 89.88 88 ASP A N 1
ATOM 699 C CA . ASP A 1 88 ? 10.441 4.195 -21.654 1.00 89.88 88 ASP A CA 1
ATOM 700 C C . ASP A 1 88 ? 11.181 2.990 -21.041 1.00 89.88 88 ASP A C 1
ATOM 702 O O . ASP A 1 88 ? 12.326 2.706 -21.398 1.00 89.88 88 ASP A O 1
ATOM 706 N N . SER A 1 89 ? 10.533 2.238 -20.149 1.00 90.94 89 SER A N 1
ATOM 707 C CA . SER A 1 89 ? 11.083 1.013 -19.566 1.00 90.94 89 SER A CA 1
ATOM 708 C C . SER A 1 89 ? 10.774 -0.254 -20.361 1.00 90.94 89 SER A C 1
ATOM 710 O O . SER A 1 89 ? 11.306 -1.327 -20.057 1.00 90.94 89 SER A O 1
ATOM 712 N N . ILE A 1 90 ? 9.946 -0.157 -21.404 1.00 89.75 90 ILE A N 1
ATOM 713 C CA . ILE A 1 90 ? 9.622 -1.278 -22.290 1.00 89.75 90 ILE A CA 1
ATOM 714 C C . ILE A 1 90 ? 10.907 -1.807 -22.946 1.00 89.75 90 ILE A C 1
ATOM 716 O O . ILE A 1 90 ? 11.753 -1.039 -23.398 1.00 89.75 90 ILE A O 1
ATOM 720 N N . LYS A 1 91 ? 11.055 -3.138 -23.019 1.00 90.56 91 LYS A N 1
ATOM 721 C CA . LYS A 1 91 ? 12.233 -3.848 -23.570 1.00 90.56 91 LYS A CA 1
ATOM 722 C C . LYS A 1 91 ? 13.541 -3.679 -22.784 1.00 90.56 91 LYS A C 1
ATOM 724 O O . LYS A 1 91 ? 14.570 -4.201 -23.222 1.00 90.56 91 LYS A O 1
ATOM 729 N N . LYS A 1 92 ? 13.541 -3.025 -21.615 1.00 92.69 92 LYS A N 1
ATOM 730 C CA . LYS A 1 92 ? 14.725 -3.008 -20.746 1.00 92.69 92 LYS A CA 1
ATOM 731 C C . LYS A 1 92 ? 15.058 -4.426 -20.272 1.00 92.69 92 LYS A C 1
ATOM 733 O O . LYS A 1 92 ? 14.203 -5.185 -19.815 1.00 92.69 92 LYS A O 1
ATOM 738 N N . LYS A 1 93 ? 16.345 -4.777 -20.347 1.00 91.88 93 LYS A N 1
ATOM 739 C CA . LYS A 1 93 ? 16.856 -6.070 -19.862 1.00 91.88 93 LYS A CA 1
ATOM 740 C C . LYS A 1 93 ? 16.896 -6.150 -18.334 1.00 91.88 93 LYS A C 1
ATOM 742 O O . LYS A 1 93 ? 16.793 -7.242 -17.786 1.00 91.88 93 LYS A O 1
ATOM 747 N N . SER A 1 94 ? 17.037 -5.008 -17.665 1.00 94.25 94 SER A N 1
ATOM 748 C CA . SER A 1 94 ? 17.033 -4.886 -16.208 1.00 94.25 94 SER A CA 1
ATOM 749 C C . SER A 1 94 ? 15.931 -3.927 -15.788 1.00 94.25 94 SER A C 1
ATOM 751 O O . SER A 1 94 ? 15.868 -2.830 -16.337 1.00 94.25 94 SER A O 1
ATOM 753 N N . LEU A 1 95 ? 15.100 -4.338 -14.832 1.00 95.62 95 LEU A N 1
ATOM 754 C CA . LEU A 1 95 ? 13.970 -3.562 -14.325 1.00 95.62 95 LEU A CA 1
ATOM 755 C C . LEU A 1 95 ? 14.148 -3.247 -12.845 1.00 95.62 95 LEU A C 1
ATOM 757 O O . LEU A 1 95 ? 14.471 -4.140 -12.070 1.00 95.62 95 LEU A O 1
ATOM 761 N N . LYS A 1 96 ? 13.885 -2.005 -12.452 1.00 96.62 96 LYS A N 1
ATOM 762 C CA . LYS A 1 96 ? 13.844 -1.533 -11.068 1.00 96.62 96 LYS A CA 1
ATOM 763 C C . LYS A 1 96 ? 12.409 -1.205 -10.691 1.00 96.62 96 LYS A C 1
ATOM 765 O O . LYS A 1 96 ? 11.824 -0.267 -11.227 1.00 96.62 96 LYS A O 1
ATOM 770 N N . ILE A 1 97 ? 11.828 -1.978 -9.780 1.00 96.75 97 ILE A N 1
ATOM 771 C CA . ILE A 1 97 ? 10.405 -1.895 -9.439 1.00 96.75 97 ILE A CA 1
ATOM 772 C C . ILE A 1 97 ? 10.235 -1.505 -7.977 1.00 96.75 97 ILE A C 1
ATOM 774 O O . ILE A 1 97 ? 10.815 -2.107 -7.074 1.00 96.75 97 ILE A O 1
ATOM 778 N N . TYR A 1 98 ? 9.371 -0.530 -7.729 1.00 97.06 98 TYR A N 1
ATOM 779 C CA . TYR A 1 98 ? 8.975 -0.149 -6.389 1.00 97.06 98 TYR A CA 1
ATOM 780 C C . TYR A 1 98 ? 8.039 -1.182 -5.753 1.00 97.06 98 TYR A C 1
ATOM 782 O O . TYR A 1 98 ? 6.912 -1.399 -6.208 1.00 97.06 98 TYR A O 1
ATOM 790 N N . SER A 1 99 ? 8.492 -1.780 -4.651 1.00 95.44 99 SER A N 1
ATOM 791 C CA . SER A 1 99 ? 7.713 -2.628 -3.749 1.00 95.44 99 SER A CA 1
ATOM 792 C C . SER A 1 99 ? 8.381 -2.658 -2.377 1.00 95.44 99 SER A C 1
ATOM 794 O O . SER A 1 99 ? 9.596 -2.619 -2.261 1.00 95.44 99 SER A O 1
ATOM 796 N N . SER A 1 100 ? 7.584 -2.741 -1.316 1.00 92.00 100 SER A N 1
ATOM 797 C CA . SER A 1 100 ? 8.091 -3.080 0.025 1.00 92.00 100 SER A CA 1
ATOM 798 C C . SER A 1 100 ? 7.391 -4.284 0.630 1.00 92.00 100 SER A C 1
ATOM 800 O O . SER A 1 100 ? 7.357 -4.445 1.848 1.00 92.00 100 SER A O 1
ATOM 802 N N . SER A 1 101 ? 6.727 -5.066 -0.216 1.00 92.38 101 SER A N 1
ATOM 803 C CA . SER A 1 101 ? 6.022 -6.268 0.190 1.00 92.38 101 SER A CA 1
ATOM 804 C C . SER A 1 101 ? 6.852 -7.473 -0.240 1.00 92.38 101 SER A C 1
ATOM 806 O O . SER A 1 101 ? 6.903 -7.739 -1.444 1.00 92.38 101 SER A O 1
ATOM 808 N N . PRO A 1 102 ? 7.399 -8.259 0.707 1.00 92.38 102 PRO A N 1
ATOM 809 C CA . PRO A 1 102 ? 8.141 -9.478 0.383 1.00 92.38 102 PRO A CA 1
ATOM 810 C C . PRO A 1 102 ? 7.322 -10.455 -0.471 1.00 92.38 102 PRO A C 1
ATOM 812 O O . PRO A 1 102 ? 7.847 -11.099 -1.375 1.00 92.38 102 PRO A O 1
ATOM 815 N N . ARG A 1 103 ? 5.999 -10.511 -0.243 1.00 94.75 103 ARG A N 1
ATOM 816 C CA . ARG A 1 103 ? 5.057 -11.290 -1.063 1.00 94.75 103 ARG A CA 1
ATOM 817 C C . ARG A 1 103 ? 5.089 -10.856 -2.529 1.00 94.75 103 ARG A C 1
ATOM 819 O O . ARG A 1 103 ? 5.155 -11.703 -3.413 1.00 94.75 103 ARG A O 1
ATOM 826 N N . ARG A 1 104 ? 4.998 -9.549 -2.794 1.00 96.06 104 ARG A N 1
ATOM 827 C CA . ARG A 1 104 ? 4.987 -9.024 -4.168 1.00 96.06 104 ARG A CA 1
ATOM 828 C C . ARG A 1 104 ? 6.341 -9.188 -4.834 1.00 96.06 104 ARG A C 1
ATOM 830 O O . ARG A 1 104 ? 6.378 -9.607 -5.979 1.00 96.06 104 ARG A O 1
ATOM 837 N N . GLU A 1 105 ? 7.419 -8.904 -4.109 1.00 95.94 105 GLU A N 1
ATOM 838 C CA . GLU A 1 105 ? 8.791 -9.048 -4.604 1.00 95.94 105 GLU A CA 1
ATOM 839 C C . GLU A 1 105 ? 9.066 -10.491 -5.032 1.00 95.94 105 GLU A C 1
ATOM 841 O O . GLU A 1 105 ? 9.491 -10.728 -6.159 1.00 95.94 105 GLU A O 1
ATOM 846 N N . ARG A 1 106 ? 8.721 -11.466 -4.180 1.00 95.38 106 ARG A N 1
ATOM 847 C CA . ARG A 1 106 ? 8.877 -12.891 -4.494 1.00 95.38 106 ARG A CA 1
ATOM 848 C C . ARG A 1 106 ? 8.003 -13.339 -5.661 1.00 95.38 106 ARG A C 1
ATOM 850 O O . ARG A 1 106 ? 8.468 -14.077 -6.518 1.00 95.38 106 ARG A O 1
ATOM 857 N N . ASN A 1 107 ? 6.732 -12.942 -5.686 1.00 94.69 107 ASN A N 1
ATOM 858 C CA . ASN A 1 107 ? 5.833 -13.386 -6.749 1.00 94.69 107 ASN A CA 1
ATOM 859 C C . ASN A 1 107 ? 6.245 -12.791 -8.100 1.00 94.69 107 ASN A C 1
ATOM 861 O O . ASN A 1 107 ? 6.315 -13.519 -9.083 1.00 94.69 107 ASN A O 1
ATOM 865 N N . LEU A 1 108 ? 6.556 -11.493 -8.139 1.00 94.38 108 LEU A N 1
ATOM 866 C CA . LEU A 1 108 ? 6.936 -10.803 -9.369 1.00 94.38 108 LEU A CA 1
ATOM 867 C C . LEU A 1 108 ? 8.329 -11.202 -9.862 1.00 94.38 108 LEU A C 1
ATOM 869 O O . LEU A 1 108 ? 8.520 -11.253 -11.069 1.00 94.38 108 LEU A O 1
ATOM 873 N N . SER A 1 109 ? 9.291 -11.517 -8.987 1.00 93.62 109 SER A N 1
ATOM 874 C CA . SER A 1 109 ? 10.601 -12.003 -9.449 1.00 93.62 109 SER A CA 1
ATOM 875 C C . SER A 1 109 ? 10.498 -13.309 -10.240 1.00 93.62 109 SER A C 1
ATOM 877 O O . SER A 1 109 ? 11.312 -13.541 -11.129 1.00 93.62 109 SER A O 1
ATOM 879 N N . ILE A 1 110 ? 9.492 -14.133 -9.929 1.00 93.00 110 ILE A N 1
ATOM 880 C CA . ILE A 1 110 ? 9.235 -15.413 -10.590 1.00 93.00 110 ILE A CA 1
ATOM 881 C C . ILE A 1 110 ? 8.350 -15.217 -11.822 1.00 93.00 110 ILE A C 1
ATOM 883 O O . ILE A 1 110 ? 8.706 -15.677 -12.897 1.00 93.00 110 ILE A O 1
ATOM 887 N N . SER A 1 111 ? 7.198 -14.554 -11.679 1.00 92.94 111 SER A N 1
ATOM 888 C CA . SER A 1 111 ? 6.181 -14.541 -12.737 1.00 92.94 111 SER A CA 1
ATOM 889 C C . SER A 1 111 ? 6.346 -13.423 -13.760 1.00 92.94 111 SER A C 1
ATOM 891 O O . SER A 1 111 ? 5.919 -13.579 -14.900 1.00 92.94 111 SER A O 1
ATOM 893 N N . LEU A 1 112 ? 6.933 -12.280 -13.389 1.00 92.19 112 LEU A N 1
ATOM 894 C CA . LEU A 1 112 ? 6.982 -11.123 -14.282 1.00 92.19 112 LEU A CA 1
ATOM 895 C C . LEU A 1 112 ? 7.768 -11.387 -15.581 1.00 92.19 112 LEU A C 1
ATOM 897 O O . LEU A 1 112 ? 7.272 -10.963 -16.622 1.00 92.19 112 LEU A O 1
ATOM 901 N N . PRO A 1 113 ? 8.920 -12.095 -15.587 1.00 91.88 113 PRO A N 1
ATOM 902 C CA . PRO A 1 113 ? 9.630 -12.407 -16.830 1.00 91.88 113 PRO A CA 1
ATOM 903 C C . PRO A 1 113 ? 8.776 -13.150 -17.868 1.00 91.88 113 PRO A C 1
ATOM 905 O O . PRO A 1 113 ? 8.935 -12.893 -19.059 1.00 91.88 113 PRO A O 1
ATOM 908 N N . ASP A 1 114 ? 7.859 -14.012 -17.418 1.00 91.81 114 ASP A N 1
ATOM 909 C CA . ASP A 1 114 ? 6.970 -14.798 -18.287 1.00 91.81 114 ASP A CA 1
ATOM 910 C C . ASP A 1 114 ? 5.720 -14.016 -18.722 1.00 91.81 114 ASP A C 1
ATOM 912 O O . ASP A 1 114 ? 5.119 -14.313 -19.753 1.00 91.81 114 ASP A O 1
ATOM 916 N N . LEU A 1 115 ? 5.312 -13.014 -17.938 1.00 90.56 115 LEU A N 1
ATOM 917 C CA . LEU A 1 115 ? 4.146 -12.171 -18.224 1.00 90.56 115 LEU A CA 1
ATOM 918 C C . LEU A 1 115 ? 4.466 -11.003 -19.164 1.00 90.56 115 LEU A C 1
ATOM 920 O O . LEU A 1 115 ? 3.558 -10.437 -19.775 1.00 90.56 115 LEU A O 1
ATOM 924 N N . LEU A 1 116 ? 5.735 -10.604 -19.260 1.00 91.12 116 LEU A N 1
ATOM 925 C CA . LEU A 1 116 ? 6.150 -9.505 -20.123 1.00 91.12 116 LEU A CA 1
ATOM 926 C C . LEU A 1 116 ? 6.256 -9.962 -21.588 1.00 91.12 116 LEU A C 1
ATOM 928 O O . LEU A 1 116 ? 6.825 -11.012 -21.876 1.00 91.12 116 LEU A O 1
ATOM 932 N N . PRO A 1 117 ? 5.822 -9.137 -22.560 1.00 90.31 117 PRO A N 1
ATOM 933 C CA . PRO A 1 117 ? 5.953 -9.458 -23.982 1.00 90.31 117 PRO A CA 1
ATOM 934 C C . PRO A 1 117 ? 7.394 -9.316 -24.516 1.00 90.31 117 PRO A C 1
ATOM 936 O O . PRO A 1 117 ? 7.626 -9.380 -25.723 1.00 90.31 117 PRO A O 1
ATOM 939 N N . TRP A 1 118 ? 8.380 -9.091 -23.643 1.00 91.25 118 TRP A N 1
ATOM 940 C CA . TRP A 1 118 ? 9.800 -9.011 -23.981 1.00 91.25 118 TRP A CA 1
ATOM 941 C C . TRP A 1 118 ? 10.650 -9.709 -22.920 1.00 91.25 118 TRP A C 1
ATOM 943 O O . TRP A 1 118 ? 10.233 -9.898 -21.782 1.00 91.25 118 TRP A O 1
ATOM 953 N N . LYS A 1 119 ? 11.894 -10.041 -23.279 1.00 89.81 119 LYS A N 1
ATOM 954 C CA . LYS A 1 119 ? 12.829 -10.699 -22.362 1.00 89.81 119 LYS A CA 1
ATOM 955 C C . LYS A 1 119 ? 13.455 -9.702 -21.385 1.00 89.81 119 LYS A C 1
ATOM 957 O O . LYS A 1 119 ? 14.170 -8.790 -21.801 1.00 89.81 119 LYS A O 1
ATOM 962 N N . THR A 1 120 ? 13.267 -9.950 -20.095 1.00 88.62 120 THR A N 1
ATOM 963 C CA . THR A 1 120 ? 13.983 -9.299 -18.992 1.00 88.62 120 THR A CA 1
ATOM 964 C C . THR A 1 120 ? 14.891 -10.325 -18.317 1.00 88.62 120 THR A C 1
ATOM 966 O O . THR A 1 120 ? 14.467 -11.436 -18.022 1.00 88.62 120 THR A O 1
ATOM 969 N N . SER A 1 121 ? 16.152 -9.964 -18.078 1.00 85.62 121 SER A N 1
ATOM 970 C CA . SER A 1 121 ? 17.152 -10.824 -17.433 1.00 85.62 121 SER A CA 1
ATOM 971 C C . SER A 1 121 ? 17.361 -10.510 -15.952 1.00 85.62 121 SER A C 1
ATOM 973 O O . SER A 1 121 ? 18.008 -11.286 -15.256 1.00 85.62 121 SER A O 1
ATOM 975 N N . LYS A 1 122 ? 16.877 -9.358 -15.467 1.00 92.44 122 LYS A N 1
ATOM 976 C CA . LYS A 1 122 ? 17.061 -8.925 -14.078 1.00 92.44 122 LYS A CA 1
ATOM 977 C C . LYS A 1 122 ? 15.897 -8.061 -13.599 1.00 92.44 122 LYS A C 1
ATOM 979 O O . LYS A 1 122 ? 15.494 -7.135 -14.299 1.00 92.44 122 LYS A O 1
ATOM 984 N N . ILE A 1 123 ? 15.400 -8.341 -12.398 1.00 95.44 123 ILE A N 1
ATOM 985 C CA . ILE A 1 123 ? 14.409 -7.516 -11.701 1.00 95.44 123 ILE A CA 1
ATOM 986 C C . ILE A 1 123 ? 14.973 -7.186 -10.319 1.00 95.44 123 ILE A C 1
ATOM 988 O O . ILE A 1 123 ? 15.306 -8.082 -9.547 1.00 95.44 123 ILE A O 1
ATOM 992 N N . GLU A 1 124 ? 15.097 -5.899 -10.026 1.00 96.31 124 GLU A N 1
ATOM 993 C CA . GLU A 1 124 ? 15.530 -5.351 -8.747 1.00 96.31 124 GLU A CA 1
ATOM 994 C C . GLU A 1 124 ? 14.339 -4.666 -8.080 1.00 96.31 124 GLU A C 1
ATOM 996 O O . GLU A 1 124 ? 13.644 -3.861 -8.703 1.00 96.31 124 GLU A O 1
ATOM 1001 N N . PHE A 1 125 ? 14.100 -4.969 -6.806 1.00 96.94 125 PHE A N 1
ATOM 1002 C CA . PHE A 1 125 ? 13.046 -4.316 -6.040 1.00 96.94 125 PHE A CA 1
ATOM 1003 C C . PHE A 1 125 ? 13.624 -3.245 -5.131 1.00 96.94 125 PHE A C 1
ATOM 1005 O O . PHE A 1 125 ? 14.611 -3.470 -4.431 1.00 96.94 125 PHE A O 1
ATOM 1012 N N . HIS A 1 126 ? 12.975 -2.086 -5.130 1.00 96.19 126 HIS A N 1
ATOM 1013 C CA . HIS A 1 126 ? 13.329 -0.963 -4.276 1.00 96.19 126 HIS A CA 1
ATOM 1014 C C . HIS A 1 126 ? 12.175 -0.635 -3.330 1.00 96.19 126 HIS A C 1
ATOM 1016 O O . HIS A 1 126 ? 11.015 -0.612 -3.759 1.00 96.19 126 HIS A O 1
ATOM 1022 N N . PRO A 1 127 ? 12.461 -0.345 -2.051 1.00 93.50 127 PRO A N 1
ATOM 1023 C CA . PRO A 1 127 ? 11.424 -0.033 -1.088 1.00 93.50 127 PRO A CA 1
ATOM 1024 C C . PRO A 1 127 ? 10.753 1.309 -1.393 1.00 93.50 127 PRO A C 1
ATOM 1026 O O . PRO A 1 127 ? 11.393 2.261 -1.829 1.00 93.50 127 PRO A O 1
ATOM 1029 N N . ILE A 1 128 ? 9.456 1.401 -1.100 1.00 91.06 128 ILE A N 1
ATOM 1030 C CA . ILE A 1 128 ? 8.684 2.636 -1.161 1.00 91.06 128 ILE A CA 1
ATOM 1031 C C . ILE A 1 128 ? 7.750 2.746 0.048 1.00 91.06 128 ILE A C 1
ATOM 1033 O O . ILE A 1 128 ? 7.082 1.790 0.456 1.00 91.06 128 ILE A O 1
ATOM 1037 N N . ARG A 1 129 ? 7.705 3.942 0.634 1.00 84.25 129 ARG A N 1
ATOM 1038 C CA . ARG A 1 129 ? 6.940 4.279 1.843 1.00 84.25 129 ARG A CA 1
ATOM 1039 C C . ARG A 1 129 ? 6.069 5.512 1.621 1.00 84.25 129 ARG A C 1
ATOM 1041 O O . ARG A 1 129 ? 6.320 6.298 0.701 1.00 84.25 129 ARG A O 1
ATOM 1048 N N . GLY A 1 130 ? 5.077 5.664 2.494 1.00 82.44 130 GLY A N 1
ATOM 1049 C CA . GLY A 1 130 ? 4.028 6.682 2.434 1.00 82.44 130 GLY A CA 1
ATOM 1050 C C . GLY A 1 130 ? 2.681 6.104 1.998 1.00 82.44 130 GLY A C 1
ATOM 1051 O O . GLY A 1 130 ? 2.577 4.910 1.696 1.00 82.44 130 GLY A O 1
ATOM 1052 N N . ASN A 1 131 ? 1.655 6.950 1.953 1.00 84.00 131 ASN A N 1
ATOM 1053 C CA . ASN A 1 131 ? 0.353 6.614 1.376 1.00 84.00 131 ASN A CA 1
ATOM 1054 C C . ASN A 1 131 ? 0.455 6.385 -0.150 1.00 84.00 131 ASN A C 1
ATOM 1056 O O . ASN A 1 131 ? 1.520 6.526 -0.758 1.00 84.00 131 ASN A O 1
ATOM 1060 N N . ILE A 1 132 ? -0.644 5.973 -0.782 1.00 87.69 132 ILE A N 1
ATOM 1061 C CA . ILE A 1 132 ? -0.635 5.599 -2.203 1.00 87.69 132 ILE A CA 1
ATOM 1062 C C . ILE A 1 132 ? -0.349 6.801 -3.109 1.00 87.69 132 ILE A C 1
ATOM 1064 O O . ILE A 1 132 ? 0.418 6.649 -4.059 1.00 87.69 132 ILE A O 1
ATOM 1068 N N . GLN A 1 133 ? -0.878 7.985 -2.792 1.00 84.06 133 GLN A N 1
ATOM 1069 C CA . GLN A 1 133 ? -0.614 9.215 -3.542 1.00 84.06 133 GLN A CA 1
ATOM 1070 C C . GLN A 1 133 ? 0.883 9.547 -3.534 1.00 84.06 133 GLN A C 1
ATOM 1072 O O . GLN A 1 133 ? 1.492 9.672 -4.593 1.00 84.06 133 GLN A O 1
ATOM 1077 N N . THR A 1 134 ? 1.518 9.573 -2.360 1.00 86.44 134 THR A N 1
ATOM 1078 C CA . THR A 1 134 ? 2.958 9.836 -2.224 1.00 86.44 134 THR A CA 1
ATOM 1079 C C . THR A 1 134 ? 3.798 8.781 -2.942 1.00 86.44 134 THR A C 1
ATOM 1081 O O . THR A 1 134 ? 4.816 9.111 -3.550 1.00 86.44 134 THR A O 1
ATOM 1084 N N . ARG A 1 135 ? 3.380 7.508 -2.916 1.00 91.12 135 ARG A N 1
ATOM 1085 C CA . ARG A 1 135 ? 4.056 6.431 -3.659 1.00 91.12 135 ARG A CA 1
ATOM 1086 C C . ARG A 1 135 ? 3.995 6.649 -5.168 1.00 91.12 135 ARG A C 1
ATOM 1088 O O . ARG A 1 135 ? 5.011 6.494 -5.839 1.00 91.12 135 ARG A O 1
ATOM 1095 N N . LEU A 1 136 ? 2.828 7.011 -5.695 1.00 89.88 136 LEU A N 1
ATOM 1096 C CA . LEU A 1 136 ? 2.655 7.270 -7.122 1.00 89.88 136 LEU A CA 1
ATOM 1097 C C . LEU A 1 136 ? 3.405 8.527 -7.557 1.00 89.88 136 LEU A C 1
ATOM 1099 O O . LEU A 1 136 ? 4.127 8.474 -8.545 1.00 89.88 136 LEU A O 1
ATOM 1103 N N . SER A 1 137 ? 3.349 9.609 -6.780 1.00 89.00 137 SER A N 1
ATOM 1104 C CA . SER A 1 137 ? 4.141 10.815 -7.044 1.00 89.00 137 SER A CA 1
ATOM 1105 C C . SER A 1 137 ? 5.645 10.528 -7.054 1.00 89.00 137 SER A C 1
ATOM 1107 O O . SER A 1 137 ? 6.351 11.004 -7.939 1.00 89.00 137 SER A O 1
ATOM 1109 N N . LYS A 1 138 ? 6.158 9.709 -6.123 1.00 91.56 138 LYS A N 1
ATOM 1110 C CA . LYS A 1 138 ? 7.562 9.257 -6.149 1.00 91.56 138 LYS A CA 1
ATOM 1111 C C . LYS A 1 138 ? 7.872 8.451 -7.409 1.00 91.56 138 LYS A C 1
ATOM 1113 O O . LYS A 1 138 ? 8.852 8.740 -8.079 1.00 91.56 138 LYS A O 1
ATOM 1118 N N . PHE A 1 139 ? 7.025 7.484 -7.762 1.00 93.38 139 PHE A N 1
ATOM 1119 C CA . PHE A 1 139 ? 7.187 6.703 -8.989 1.00 93.38 139 PHE A CA 1
ATOM 1120 C C . PHE A 1 139 ? 7.235 7.590 -10.244 1.00 93.38 139 PHE A C 1
ATOM 1122 O O . PHE A 1 139 ? 8.106 7.403 -11.092 1.00 93.38 139 PHE A O 1
ATOM 1129 N N . LEU A 1 140 ? 6.350 8.583 -10.350 1.00 90.25 140 LEU A N 1
ATOM 1130 C CA . LEU A 1 140 ? 6.310 9.499 -11.491 1.00 90.25 140 LEU A CA 1
ATOM 1131 C C . LEU A 1 140 ? 7.594 10.325 -11.616 1.00 90.25 140 LEU A C 1
ATOM 1133 O O . LEU A 1 140 ? 8.129 10.441 -12.716 1.00 90.25 140 LEU A O 1
ATOM 1137 N N . ASN A 1 141 ? 8.115 10.825 -10.495 1.00 89.81 141 ASN A N 1
ATOM 1138 C CA . ASN A 1 141 ? 9.258 11.740 -10.472 1.00 89.81 141 ASN A CA 1
ATOM 1139 C C . ASN A 1 141 ? 10.639 11.056 -10.434 1.00 89.81 141 ASN A C 1
ATOM 1141 O O . ASN A 1 141 ? 11.647 11.731 -10.618 1.00 89.81 141 ASN A O 1
ATOM 1145 N N . ASP A 1 142 ? 10.712 9.748 -10.182 1.00 91.19 142 ASP A N 1
ATOM 1146 C CA . ASP A 1 142 ? 11.982 9.014 -10.078 1.00 91.19 142 ASP A CA 1
ATOM 1147 C C . ASP A 1 142 ? 12.355 8.277 -11.380 1.00 91.19 142 ASP A C 1
ATOM 1149 O O . ASP A 1 142 ? 11.591 8.198 -12.332 1.00 91.19 142 ASP A O 1
ATOM 1153 N N . SER A 1 143 ? 13.545 7.699 -11.429 1.00 90.44 143 SER A N 1
ATOM 1154 C CA . SER A 1 143 ? 14.133 6.918 -12.517 1.00 90.44 143 SER A CA 1
ATOM 1155 C C . SER A 1 143 ? 13.755 5.429 -12.526 1.00 90.44 143 SER A C 1
ATOM 1157 O O . SER A 1 143 ? 14.222 4.691 -13.394 1.00 90.44 143 SER A O 1
ATOM 1159 N N . LEU A 1 144 ? 12.947 4.960 -11.569 1.00 94.75 144 LEU A N 1
ATOM 1160 C CA . LEU A 1 144 ? 12.538 3.555 -11.502 1.00 94.75 144 LEU A CA 1
ATOM 1161 C C . LEU A 1 144 ? 11.505 3.197 -12.573 1.00 94.75 144 LEU A C 1
ATOM 1163 O O . LEU A 1 144 ? 10.709 4.025 -13.012 1.00 94.75 144 LEU A O 1
ATOM 1167 N N . ASP A 1 145 ? 11.509 1.925 -12.960 1.00 95.81 145 ASP A N 1
ATOM 1168 C CA . ASP A 1 145 ? 10.803 1.413 -14.132 1.00 95.81 145 ASP A CA 1
ATOM 1169 C C . ASP A 1 145 ? 9.331 1.084 -13.864 1.00 95.81 145 ASP A C 1
ATOM 1171 O O . ASP A 1 145 ? 8.504 1.147 -14.773 1.00 95.81 145 ASP A O 1
ATOM 1175 N N . GLY A 1 146 ? 8.981 0.741 -12.623 1.00 95.38 146 GLY A N 1
ATOM 1176 C CA . GLY A 1 146 ? 7.609 0.385 -12.273 1.00 95.38 146 GLY A CA 1
ATOM 1177 C C . GLY A 1 146 ? 7.286 0.492 -10.790 1.00 95.38 146 GLY A C 1
ATOM 1178 O O . GLY A 1 146 ? 8.174 0.639 -9.953 1.00 95.38 146 GLY A O 1
ATOM 1179 N N . VAL A 1 147 ? 6.003 0.382 -10.453 1.00 96.06 147 VAL A N 1
ATOM 1180 C CA . VAL A 1 147 ? 5.500 0.314 -9.074 1.00 96.06 147 VAL A CA 1
ATOM 1181 C C . VAL A 1 147 ? 4.304 -0.627 -8.988 1.00 96.06 147 VAL A C 1
ATOM 1183 O O . VAL A 1 147 ? 3.404 -0.581 -9.824 1.00 96.06 147 VAL A O 1
ATOM 1186 N N . VAL A 1 148 ? 4.272 -1.480 -7.961 1.00 95.69 148 VAL A N 1
ATOM 1187 C CA . VAL A 1 148 ? 3.157 -2.414 -7.737 1.00 95.69 148 VAL A CA 1
ATOM 1188 C C . VAL A 1 148 ? 2.221 -1.934 -6.625 1.00 95.69 148 VAL A C 1
ATOM 1190 O O . VAL A 1 148 ? 2.617 -1.755 -5.467 1.00 95.69 148 VAL A O 1
ATOM 1193 N N . ILE A 1 149 ? 0.942 -1.765 -6.960 1.00 94.31 149 ILE A N 1
ATOM 1194 C CA . ILE A 1 149 ? -0.101 -1.226 -6.078 1.00 94.31 149 ILE A CA 1
ATOM 1195 C C . ILE A 1 149 ? -1.310 -2.170 -6.063 1.00 94.31 149 ILE A C 1
ATOM 1197 O O . ILE A 1 149 ? -1.585 -2.865 -7.030 1.00 94.31 149 ILE A O 1
ATOM 1201 N N . ALA A 1 150 ? -2.050 -2.222 -4.952 1.00 93.94 150 ALA A N 1
ATOM 1202 C CA . ALA A 1 150 ? -3.282 -3.012 -4.905 1.00 93.94 150 ALA A CA 1
ATOM 1203 C C . ALA A 1 150 ? -4.356 -2.355 -5.782 1.00 93.94 150 ALA A C 1
ATOM 1205 O O . ALA A 1 150 ? -4.609 -1.158 -5.625 1.00 93.94 150 ALA A O 1
ATOM 1206 N N . LYS A 1 151 ? -5.050 -3.130 -6.620 1.00 93.38 151 LYS A N 1
ATOM 1207 C CA . LYS A 1 151 ? -6.132 -2.606 -7.463 1.00 93.38 151 LYS A CA 1
ATOM 1208 C C . LYS A 1 151 ? -7.215 -1.918 -6.641 1.00 93.38 151 LYS A C 1
ATOM 1210 O O . LYS A 1 151 ? -7.602 -0.798 -6.948 1.00 93.38 151 LYS A O 1
ATOM 1215 N N . ALA A 1 152 ? -7.620 -2.528 -5.529 1.00 91.94 152 ALA A N 1
ATOM 1216 C CA . ALA A 1 152 ? -8.606 -1.938 -4.630 1.00 91.94 152 ALA A CA 1
ATOM 1217 C C . ALA A 1 152 ? -8.198 -0.565 -4.059 1.00 91.94 152 ALA A C 1
ATOM 1219 O O . ALA A 1 152 ? -9.064 0.186 -3.615 1.00 91.94 152 ALA A O 1
ATOM 1220 N N . ALA A 1 153 ? -6.903 -0.238 -4.003 1.00 89.56 153 ALA A N 1
ATOM 1221 C CA . ALA A 1 153 ? -6.462 1.095 -3.602 1.00 89.56 153 ALA A CA 1
ATOM 1222 C C . ALA A 1 153 ? -6.669 2.105 -4.739 1.00 89.56 153 ALA A C 1
ATOM 1224 O O . ALA A 1 153 ? -7.213 3.179 -4.506 1.00 89.56 153 ALA A O 1
ATOM 1225 N N . ILE A 1 154 ? -6.321 1.720 -5.970 1.00 90.19 154 ILE A N 1
ATOM 1226 C CA . ILE A 1 154 ? -6.545 2.534 -7.170 1.00 90.19 154 ILE A CA 1
ATOM 1227 C C . ILE A 1 154 ? -8.039 2.765 -7.411 1.00 90.19 154 ILE A C 1
ATOM 1229 O O . ILE A 1 154 ? -8.443 3.899 -7.615 1.00 90.19 154 ILE A O 1
ATOM 1233 N N . ASP A 1 155 ? -8.879 1.734 -7.297 1.00 89.06 155 ASP A N 1
ATOM 1234 C CA . ASP A 1 155 ? -10.333 1.854 -7.497 1.00 89.06 155 ASP A CA 1
ATOM 1235 C C . ASP A 1 155 ? -10.997 2.832 -6.512 1.00 89.06 155 ASP A C 1
ATOM 1237 O O . ASP A 1 155 ? -12.026 3.436 -6.821 1.00 89.06 155 ASP A O 1
ATOM 1241 N N . ARG A 1 156 ? -10.438 2.963 -5.301 1.00 85.94 156 ARG A N 1
ATOM 1242 C CA . ARG A 1 156 ? -10.907 3.930 -4.299 1.00 85.94 156 ARG A CA 1
ATOM 1243 C C . ARG A 1 156 ? -10.428 5.337 -4.629 1.00 85.94 156 ARG A C 1
ATOM 1245 O O . ARG A 1 156 ? -11.236 6.255 -4.577 1.00 85.94 156 ARG A O 1
ATOM 1252 N N . LEU A 1 157 ? -9.160 5.482 -5.011 1.00 84.38 157 LEU A N 1
ATOM 1253 C CA . LEU A 1 157 ? -8.586 6.763 -5.422 1.00 84.38 157 LEU A CA 1
ATOM 1254 C C . LEU A 1 157 ? -9.172 7.286 -6.732 1.00 84.38 157 LEU A C 1
ATOM 1256 O O . LEU A 1 157 ? -9.295 8.482 -6.901 1.00 84.38 157 LEU A O 1
ATOM 1260 N N . ALA A 1 158 ? -9.617 6.428 -7.646 1.00 84.38 158 ALA A N 1
ATOM 1261 C CA . ALA A 1 158 ? -10.285 6.858 -8.875 1.00 84.38 158 ALA A CA 1
ATOM 1262 C C . ALA A 1 158 ? -11.621 7.592 -8.628 1.00 84.38 158 ALA A C 1
ATOM 1264 O O . ALA A 1 158 ? -12.215 8.115 -9.567 1.00 84.38 158 ALA A O 1
ATOM 1265 N N . ARG A 1 159 ? -12.111 7.610 -7.381 1.00 82.25 159 ARG A N 1
ATOM 1266 C CA . ARG A 1 159 ? -13.279 8.389 -6.941 1.00 82.25 159 ARG A CA 1
ATOM 1267 C C . ARG A 1 159 ? -12.893 9.736 -6.324 1.00 82.25 159 ARG A C 1
ATOM 1269 O O . ARG A 1 159 ? -13.783 10.485 -5.941 1.00 82.25 159 ARG A O 1
ATOM 1276 N N . ASP A 1 160 ? -11.597 9.987 -6.186 1.00 77.75 160 ASP A N 1
ATOM 1277 C CA . ASP A 1 160 ? -10.993 11.210 -5.674 1.00 77.75 160 ASP A CA 1
ATOM 1278 C C . ASP A 1 160 ? -10.576 12.084 -6.869 1.00 77.75 160 ASP A C 1
ATOM 1280 O O . ASP A 1 160 ? -9.857 11.629 -7.765 1.00 77.75 160 ASP A O 1
ATOM 1284 N N . GLU A 1 161 ? -11.075 13.319 -6.918 1.00 75.69 161 GLU A N 1
ATOM 1285 C CA . GLU A 1 161 ? -10.877 1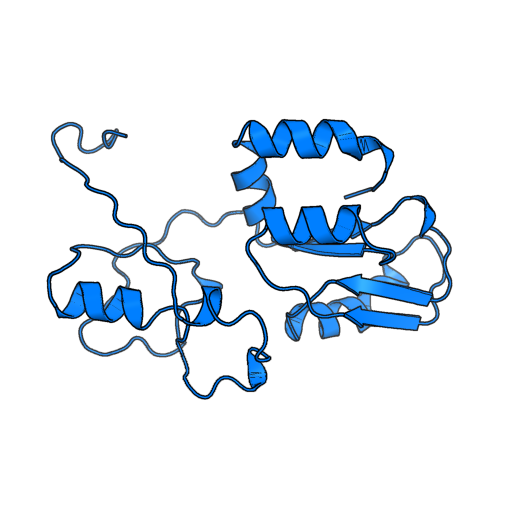4.227 -8.053 1.00 75.69 161 GLU A CA 1
ATOM 1286 C C . GLU A 1 161 ? -9.396 14.591 -8.248 1.00 75.69 161 GLU A C 1
ATOM 1288 O O . GLU A 1 161 ? -8.916 14.584 -9.387 1.00 75.69 161 GLU A O 1
ATOM 1293 N N . ASP A 1 162 ? -8.645 14.770 -7.157 1.00 72.12 162 ASP A N 1
ATOM 1294 C CA . ASP A 1 162 ? -7.220 15.122 -7.193 1.00 72.12 162 ASP A CA 1
ATOM 1295 C C . ASP A 1 162 ? -6.387 13.996 -7.822 1.00 72.12 162 ASP A C 1
ATOM 1297 O O . ASP A 1 162 ? -5.464 14.212 -8.617 1.00 72.12 162 ASP A O 1
ATOM 1301 N N . PHE A 1 163 ? -6.735 12.748 -7.498 1.00 76.25 163 PHE A N 1
ATOM 1302 C CA . PHE A 1 163 ? -6.089 11.583 -8.088 1.00 76.25 163 PHE A CA 1
ATOM 1303 C C . PHE A 1 163 ? -6.398 11.457 -9.581 1.00 76.25 163 PHE A C 1
ATOM 1305 O O . PHE A 1 163 ? -5.512 11.118 -10.373 1.00 76.25 163 PHE A O 1
ATOM 1312 N N . VAL A 1 164 ? -7.644 11.719 -9.979 1.00 76.12 164 VAL A N 1
ATOM 1313 C CA . VAL A 1 164 ? -8.057 11.666 -11.385 1.00 76.12 164 VAL A CA 1
ATOM 1314 C C . VAL A 1 164 ? -7.283 12.691 -12.213 1.00 76.12 164 VAL A C 1
ATOM 1316 O O . VAL A 1 164 ? -6.846 12.368 -13.320 1.00 76.12 164 VAL A O 1
ATOM 1319 N N . GLU A 1 165 ? -7.065 13.897 -11.691 1.00 74.19 165 GLU A N 1
ATOM 1320 C CA . GLU A 1 165 ? -6.258 14.916 -12.365 1.00 74.19 165 GLU A CA 1
ATOM 1321 C C . GLU A 1 165 ? -4.787 14.492 -12.496 1.00 74.19 165 GLU A C 1
ATOM 1323 O O . GLU A 1 165 ? -4.223 14.537 -13.597 1.00 74.19 165 GLU A O 1
ATOM 1328 N N . LEU A 1 166 ? -4.187 13.986 -11.410 1.00 72.94 166 LEU A N 1
ATOM 1329 C CA . LEU A 1 166 ? -2.821 13.454 -11.425 1.00 72.94 166 LEU A CA 1
ATOM 1330 C C . LEU A 1 166 ? -2.660 12.341 -12.471 1.00 72.94 166 LEU A C 1
ATOM 1332 O O . LEU A 1 166 ? -1.677 12.332 -13.219 1.00 72.94 166 LEU A O 1
ATOM 1336 N N . TYR A 1 167 ? -3.620 11.414 -12.534 1.00 75.75 167 TYR A N 1
ATOM 1337 C CA . TYR A 1 167 ? -3.612 10.318 -13.497 1.00 75.75 167 TYR A CA 1
ATOM 1338 C C . TYR A 1 167 ? -3.733 10.838 -14.929 1.00 75.75 167 TYR A C 1
ATOM 1340 O O . TYR A 1 167 ? -2.927 10.463 -15.775 1.00 75.75 167 TYR A O 1
ATOM 1348 N N . LYS A 1 168 ? -4.675 11.749 -15.212 1.00 77.56 168 LYS A N 1
ATOM 1349 C CA . LYS A 1 168 ? -4.851 12.334 -16.553 1.00 77.56 168 LYS A CA 1
ATOM 1350 C C . LYS A 1 168 ? -3.576 13.007 -17.052 1.00 77.56 168 LYS A C 1
ATOM 1352 O O . LYS A 1 168 ? -3.132 12.698 -18.156 1.00 77.56 168 LYS A O 1
ATOM 1357 N N . LYS A 1 169 ? -2.948 13.840 -16.215 1.00 78.94 169 LYS A N 1
ATOM 1358 C CA . LYS A 1 169 ? -1.708 14.564 -16.544 1.00 78.94 169 LYS A CA 1
ATOM 1359 C C . LYS A 1 169 ? -0.549 13.639 -16.928 1.00 78.94 169 LYS A C 1
ATOM 1361 O O . LYS A 1 169 ? 0.339 14.048 -17.667 1.00 78.94 169 LYS A O 1
ATOM 1366 N N . ASN A 1 170 ? -0.552 12.408 -16.420 1.00 76.75 170 ASN A N 1
ATOM 1367 C CA . ASN A 1 170 ? 0.544 11.458 -16.588 1.00 76.75 170 ASN A CA 1
ATOM 1368 C C . ASN A 1 170 ? 0.137 10.178 -17.339 1.00 76.75 170 ASN A C 1
ATOM 1370 O O . ASN A 1 170 ? 0.948 9.269 -17.475 1.00 76.75 170 ASN A O 1
ATOM 1374 N N . SER A 1 171 ? -1.090 10.088 -17.853 1.00 74.12 171 SER A N 1
ATOM 1375 C CA . SER A 1 171 ? -1.600 8.883 -18.529 1.00 74.12 171 SER A CA 1
ATOM 1376 C C . SER A 1 171 ? -0.777 8.496 -19.766 1.00 74.12 171 SER A C 1
ATOM 1378 O O . SER A 1 171 ? -0.685 7.323 -20.128 1.00 74.12 171 SER A O 1
ATOM 1380 N N . ASP A 1 172 ? -0.086 9.467 -20.366 1.00 76.69 172 ASP A N 1
ATOM 1381 C CA . ASP A 1 172 ? 0.820 9.229 -21.479 1.00 76.69 172 ASP A CA 1
ATOM 1382 C C . ASP A 1 172 ? 2.213 8.730 -21.076 1.00 76.69 172 ASP A C 1
ATOM 1384 O O . ASP A 1 172 ? 2.929 8.241 -21.950 1.00 76.69 172 ASP A O 1
ATOM 1388 N N . SER A 1 173 ? 2.610 8.790 -19.801 1.00 73.12 173 SER A N 1
ATOM 1389 C CA . SER A 1 173 ? 3.978 8.457 -19.367 1.00 73.12 173 SER A CA 1
ATOM 1390 C C . SER A 1 173 ? 4.148 7.024 -18.851 1.00 73.12 173 SER A C 1
ATOM 1392 O O . SER A 1 173 ? 5.264 6.496 -18.843 1.00 73.12 173 SER A O 1
ATOM 1394 N N . PHE A 1 174 ? 3.061 6.341 -18.493 1.00 74.44 174 PHE A N 1
ATOM 1395 C CA . PHE A 1 174 ? 3.104 4.967 -17.993 1.00 74.44 174 PHE A CA 1
ATOM 1396 C C . PHE A 1 174 ? 1.902 4.140 -18.464 1.00 74.44 174 PHE A C 1
ATOM 1398 O O . PHE A 1 174 ? 0.910 4.663 -18.959 1.00 74.44 174 PHE A O 1
ATOM 1405 N N . LEU A 1 175 ? 2.020 2.823 -18.345 1.00 73.19 175 LEU A N 1
ATOM 1406 C CA . LEU A 1 175 ? 0.967 1.840 -18.579 1.00 73.19 175 LEU A CA 1
ATOM 1407 C C . LEU A 1 175 ? 0.617 1.187 -17.238 1.00 73.19 175 LEU A C 1
ATOM 1409 O O . LEU A 1 175 ? 1.486 1.072 -16.373 1.00 73.19 175 LEU A O 1
ATOM 1413 N N . GLY A 1 176 ? -0.644 0.803 -17.050 1.00 55.53 176 GLY A N 1
ATOM 1414 C CA . GLY A 1 176 ? -1.141 0.104 -15.859 1.00 55.53 176 GLY A CA 1
ATOM 1415 C C . GLY A 1 176 ? -1.965 -1.115 -16.230 1.00 55.53 176 GLY A C 1
ATOM 1416 O O . GLY A 1 176 ? -2.414 -1.178 -17.396 1.00 55.53 176 GLY A O 1
#